Protein AF-A0A9W5VWG9-F1 (afdb_monomer_lite)

Secondary structure (DSSP, 8-state):
-HHHHHHHHHHHTT-SS---SHHHHHHHHHHHGGG----HHHHHHHIIIIIS----HHHHHHHHHHHHHHHHTS-HHHHHHTT-GGGG-TTSS-HHHHHHHHHHHHHHHHHHHHHTT----SHHHHHTS--

Radius of gyration: 23.75 Å; chains: 1; bounding box: 55×61×40 Å

Foldseek 3Di:
DVQLVVVVVVVVVVNPDGDNDPVSVVVVVVVCLVVDACDPVLVVVCCCQPVPPPDDPVVVVVSLVVSLVVLVPDDPSVCVRSVNPCVNPCPPVPVVVVVVVVPVVVVVVVVVVVVVPPPPPDPVVVVVVPD

Sequence (131 aa):
MYVAQSAISAQLLGVVDPPLTVAQLYAMLASYGPELEFSAATADVIDLLIDNPPLDPPMRWGYDMLKVDAISLLPGSARTLLGLEDANEPSRVSLQDYLWRRPVARVATTALRWTVGQTKLSAEVEAAAEN

InterPro domains:
  IPR018713 ER-bound oxygenase mpaB/mpaB'/Rubber oxygenase, catalytic domain [PF09995] (2-100)

Structure (mmCIF, N/CA/C/O backbone):
data_AF-A0A9W5VWG9-F1
#
_entry.id   AF-A0A9W5VWG9-F1
#
loop_
_atom_site.group_PDB
_atom_site.id
_atom_site.type_symbol
_atom_site.label_atom_id
_atom_site.label_alt_id
_atom_site.label_comp_id
_atom_site.label_asym_id
_atom_site.label_entity_id
_atom_site.label_seq_id
_atom_site.pdbx_PDB_ins_code
_atom_site.Cartn_x
_atom_site.Cartn_y
_atom_site.Cartn_z
_atom_site.occupancy
_atom_site.B_iso_or_equiv
_atom_site.auth_seq_id
_atom_site.auth_comp_id
_atom_site.auth_asym_id
_atom_site.auth_atom_id
_atom_site.pdbx_PDB_model_num
ATOM 1 N N . MET A 1 1 ? -5.924 5.343 18.264 1.00 77.06 1 MET A N 1
ATOM 2 C CA . MET A 1 1 ? -6.194 6.737 17.851 1.00 77.06 1 MET A CA 1
ATOM 3 C C . MET A 1 1 ? -6.210 6.895 16.335 1.00 77.06 1 MET A C 1
ATOM 5 O O . MET A 1 1 ? -7.254 7.271 15.835 1.00 77.06 1 MET A O 1
ATOM 9 N N . TYR A 1 2 ? -5.150 6.546 15.591 1.00 94.12 2 TYR A N 1
ATOM 10 C CA . TYR A 1 2 ? -5.105 6.781 14.132 1.00 94.12 2 TYR A CA 1
ATOM 11 C C . TYR A 1 2 ? -6.275 6.170 13.327 1.00 94.12 2 TYR A C 1
ATOM 13 O O . TYR A 1 2 ? -6.934 6.893 12.595 1.00 94.12 2 TYR A O 1
ATOM 21 N N . VAL A 1 3 ? -6.594 4.879 13.512 1.00 95.75 3 VAL A N 1
ATOM 22 C CA . VAL A 1 3 ? -7.689 4.210 12.766 1.00 95.75 3 VAL A CA 1
ATOM 23 C C . VAL A 1 3 ? -9.059 4.845 13.043 1.00 95.75 3 VAL A C 1
ATOM 25 O O . VAL A 1 3 ? -9.828 5.115 12.128 1.00 95.75 3 VAL A O 1
ATOM 28 N N . ALA A 1 4 ? -9.341 5.169 14.306 1.00 94.88 4 ALA A N 1
ATOM 29 C CA . ALA A 1 4 ? -10.563 5.881 14.672 1.00 94.88 4 ALA A CA 1
ATOM 30 C C . ALA A 1 4 ? -10.632 7.290 14.051 1.00 94.88 4 ALA A C 1
ATOM 32 O O . ALA A 1 4 ? -11.713 7.765 13.726 1.00 94.88 4 ALA A O 1
ATOM 33 N N . GLN A 1 5 ? -9.491 7.958 13.857 1.00 96.06 5 GLN A N 1
ATOM 34 C CA . GLN A 1 5 ? -9.443 9.255 13.183 1.00 96.06 5 GLN A CA 1
ATOM 35 C C . GLN A 1 5 ? -9.667 9.117 11.671 1.00 96.06 5 GLN A C 1
ATOM 37 O O . GLN A 1 5 ? -10.413 9.907 11.098 1.00 96.06 5 GLN A O 1
ATOM 42 N N . SER A 1 6 ? -9.078 8.109 11.019 1.00 96.31 6 SER A N 1
ATOM 43 C CA . SER A 1 6 ? -9.299 7.871 9.585 1.00 96.31 6 SER A CA 1
ATOM 44 C C . SER A 1 6 ? -10.739 7.453 9.274 1.00 96.31 6 SER A C 1
ATOM 46 O O . SER A 1 6 ? -11.231 7.724 8.179 1.00 96.31 6 SER A O 1
ATOM 48 N N . ALA A 1 7 ? -11.440 6.855 10.243 1.00 95.88 7 ALA A N 1
ATOM 49 C CA . ALA A 1 7 ? -12.859 6.531 10.130 1.00 95.88 7 ALA A CA 1
ATOM 50 C C . ALA A 1 7 ? -13.736 7.766 9.859 1.00 95.88 7 ALA A C 1
ATOM 52 O O . ALA A 1 7 ? -14.740 7.643 9.166 1.00 95.88 7 ALA A O 1
ATOM 53 N N . ILE A 1 8 ? -13.339 8.960 10.318 1.00 96.06 8 ILE A N 1
ATOM 54 C CA . ILE A 1 8 ? -14.062 10.210 10.031 1.00 96.06 8 ILE A CA 1
ATOM 55 C C . ILE A 1 8 ? -14.076 10.473 8.520 1.00 96.06 8 ILE A C 1
ATOM 57 O O . ILE A 1 8 ? -15.136 10.686 7.936 1.00 96.06 8 ILE A O 1
ATOM 61 N N . SER A 1 9 ? -12.913 10.394 7.869 1.00 96.75 9 SER A N 1
ATOM 62 C CA . SER A 1 9 ? -12.811 10.551 6.414 1.00 96.75 9 SER A CA 1
ATOM 63 C C . SER A 1 9 ? -13.607 9.477 5.673 1.00 96.75 9 SER A C 1
ATOM 65 O O . SER A 1 9 ? -14.271 9.782 4.687 1.00 96.75 9 SER A O 1
ATOM 67 N N . ALA A 1 10 ? -13.589 8.233 6.160 1.00 95.56 10 ALA A N 1
ATOM 68 C CA . ALA A 1 10 ? -14.356 7.141 5.565 1.00 95.56 10 ALA A CA 1
ATOM 69 C C . ALA A 1 10 ? -15.875 7.394 5.630 1.00 95.56 10 ALA A C 1
ATOM 71 O O . ALA A 1 10 ? -16.561 7.224 4.624 1.00 95.56 10 ALA A O 1
ATOM 72 N N . GLN A 1 11 ? -16.399 7.867 6.767 1.00 96.88 11 GLN A N 1
ATOM 73 C CA . GLN A 1 11 ? -17.822 8.214 6.908 1.00 96.88 11 GLN A CA 1
ATOM 74 C C . GLN A 1 11 ? -18.225 9.350 5.966 1.00 96.88 11 GLN A C 1
ATOM 76 O O . GLN A 1 11 ? -19.282 9.286 5.344 1.00 96.88 11 GLN A O 1
ATOM 81 N N . LEU A 1 12 ? -17.368 10.365 5.808 1.00 97.31 12 LEU A N 1
ATOM 82 C CA . LEU A 1 12 ? -17.609 11.464 4.866 1.00 97.31 12 LEU A CA 1
ATOM 83 C C . LEU A 1 12 ? -17.648 10.994 3.404 1.00 97.31 12 LEU A C 1
ATOM 85 O O . LEU A 1 12 ? -18.361 11.584 2.597 1.00 97.31 12 LEU A O 1
ATOM 89 N N . LEU A 1 13 ? -16.927 9.921 3.071 1.00 97.25 13 LEU A N 1
ATOM 90 C CA . LEU A 1 13 ? -16.986 9.256 1.764 1.00 97.25 13 LEU A CA 1
ATO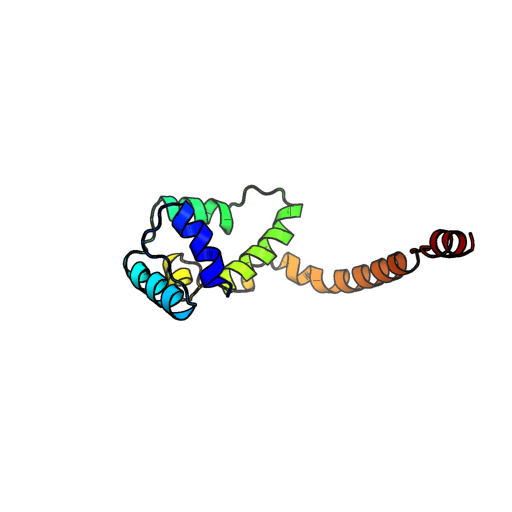M 91 C C 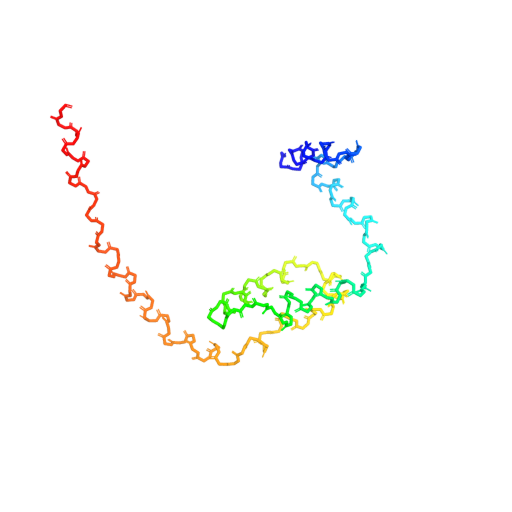. LEU A 1 13 ? -18.184 8.296 1.622 1.00 97.25 13 LEU A C 1
ATOM 93 O O . LEU A 1 13 ? -18.333 7.662 0.580 1.00 97.25 13 LEU A O 1
ATOM 97 N N . GLY A 1 14 ? -19.043 8.190 2.641 1.00 97.00 14 GLY A N 1
ATOM 98 C CA . GLY A 1 14 ? -20.249 7.360 2.627 1.00 97.00 14 GLY A CA 1
ATOM 99 C C . GLY A 1 14 ? -20.060 5.932 3.148 1.00 97.00 14 GLY A C 1
ATOM 100 O O . GLY A 1 14 ? -20.964 5.112 2.994 1.00 97.00 14 GLY A O 1
ATOM 101 N N . VAL A 1 15 ? -18.920 5.607 3.770 1.00 96.38 15 VAL A N 1
ATOM 102 C CA . VAL A 1 15 ? -18.723 4.295 4.409 1.00 96.38 15 VAL A CA 1
ATOM 103 C C . VAL A 1 15 ? -19.602 4.201 5.658 1.00 96.38 15 VAL A C 1
ATOM 105 O O . VAL A 1 15 ? -19.469 5.008 6.577 1.00 96.38 15 VAL A O 1
ATOM 108 N N . VAL A 1 16 ? -20.488 3.201 5.694 1.00 95.00 16 VAL A N 1
ATOM 109 C CA . VAL A 1 16 ? -21.513 3.048 6.743 1.00 95.00 16 VAL A CA 1
ATOM 110 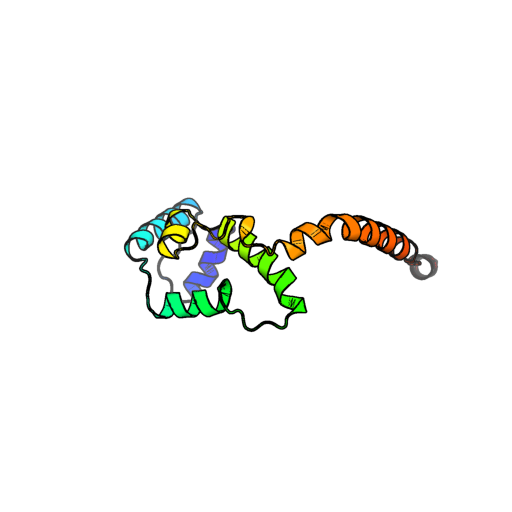C C . VAL A 1 16 ? -20.922 2.610 8.086 1.00 95.00 16 VAL A C 1
ATOM 112 O O . VAL A 1 16 ? -21.276 3.179 9.114 1.00 95.00 16 VAL A O 1
ATOM 115 N N . ASP A 1 17 ? -20.019 1.626 8.087 1.00 94.88 17 ASP A N 1
ATOM 116 C CA . ASP A 1 17 ? -19.425 1.065 9.310 1.00 94.88 17 ASP A CA 1
ATOM 117 C C . ASP A 1 17 ? -17.899 0.904 9.165 1.00 94.88 17 ASP A C 1
ATOM 119 O O . ASP A 1 17 ? -17.399 -0.194 8.903 1.00 94.88 17 ASP A O 1
ATOM 123 N N . PRO A 1 18 ? -17.127 2.006 9.225 1.00 96.19 18 PRO A N 1
ATOM 124 C CA . PRO A 1 18 ? -15.677 1.930 9.115 1.00 96.19 18 PRO A CA 1
ATOM 125 C C . PRO A 1 18 ? -15.033 1.389 10.401 1.00 96.19 18 PRO A C 1
ATOM 127 O O . PRO A 1 18 ? -15.487 1.693 11.507 1.00 96.19 18 PRO A O 1
ATOM 130 N N . PRO A 1 19 ? -13.909 0.658 10.292 1.00 96.94 19 PRO A N 1
ATOM 131 C CA . PRO A 1 19 ? -13.215 0.115 11.452 1.00 96.94 19 PRO A CA 1
ATOM 132 C C . PRO A 1 19 ? -12.692 1.240 12.351 1.00 96.94 19 PRO A C 1
ATOM 134 O O . PRO A 1 19 ? -12.120 2.221 11.877 1.00 96.94 19 PRO A O 1
ATOM 137 N N . LEU A 1 20 ? -12.827 1.073 13.668 1.00 96.62 20 LEU A N 1
ATOM 138 C CA . LEU A 1 20 ? -12.363 2.044 14.670 1.00 96.62 20 LEU A CA 1
ATOM 139 C C . LEU A 1 20 ? -11.063 1.604 15.354 1.00 96.62 20 LEU A C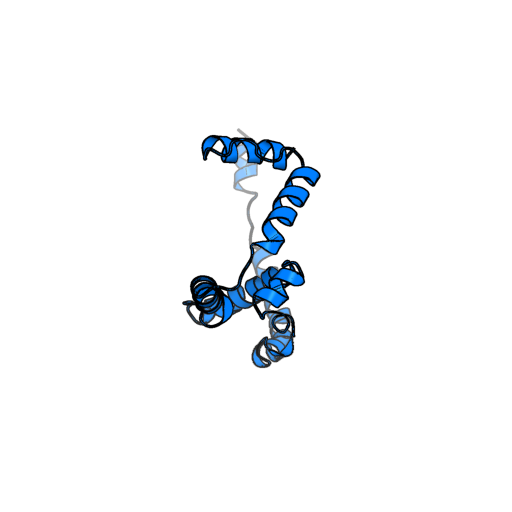 1
ATOM 141 O O . LEU A 1 20 ? -10.377 2.396 16.007 1.00 96.62 20 LEU A O 1
ATOM 145 N N . THR A 1 21 ? -10.697 0.334 15.192 1.00 97.00 21 THR A N 1
ATOM 146 C CA . THR A 1 21 ? -9.506 -0.269 15.793 1.00 97.00 21 THR A CA 1
ATOM 147 C C . THR A 1 21 ? -8.639 -0.949 14.743 1.00 97.00 21 THR A C 1
ATOM 149 O O . THR A 1 21 ? -9.116 -1.386 13.699 1.00 97.00 21 THR A O 1
ATOM 152 N N . VAL A 1 22 ? -7.348 -1.085 15.047 1.00 96.75 22 VAL A N 1
ATOM 153 C CA . VAL A 1 22 ? -6.393 -1.796 14.183 1.00 96.75 22 VAL A CA 1
ATOM 154 C C . VAL A 1 22 ? -6.826 -3.250 13.960 1.00 96.75 22 VAL A C 1
ATOM 156 O O . VAL A 1 22 ? -6.737 -3.748 12.845 1.00 96.75 22 VAL A O 1
ATOM 159 N N . ALA A 1 23 ? -7.355 -3.912 14.993 1.00 96.94 23 ALA A N 1
ATOM 160 C CA . ALA A 1 23 ? -7.852 -5.281 14.884 1.00 96.94 23 ALA A CA 1
ATOM 161 C C . ALA A 1 23 ? -9.048 -5.393 13.921 1.00 96.94 23 ALA A C 1
ATOM 163 O O . ALA A 1 23 ? -9.054 -6.267 13.059 1.00 96.94 23 ALA A O 1
ATOM 164 N N . GLN A 1 24 ? -10.024 -4.483 14.022 1.00 96.50 24 GLN A N 1
ATOM 165 C CA . GLN A 1 24 ? -11.160 -4.431 13.092 1.00 96.50 24 GLN A CA 1
ATOM 166 C C . GLN A 1 24 ? -10.708 -4.138 11.659 1.00 96.50 24 GLN A C 1
ATOM 168 O O . GLN A 1 24 ? -11.201 -4.769 10.730 1.00 96.50 24 GLN A O 1
ATOM 173 N N . LEU A 1 25 ? -9.748 -3.224 11.479 1.00 95.81 25 LEU A N 1
ATOM 174 C CA . LEU A 1 25 ? -9.193 -2.908 10.164 1.00 95.81 25 LEU A CA 1
ATOM 175 C C . LEU A 1 25 ? -8.549 -4.140 9.523 1.00 95.81 25 LEU A C 1
ATOM 177 O O . LEU A 1 25 ? -8.862 -4.460 8.382 1.00 95.81 25 LEU A O 1
ATOM 181 N N . TYR A 1 26 ? -7.695 -4.860 10.252 1.00 94.56 26 TYR A N 1
ATOM 182 C CA . TYR A 1 26 ? -7.076 -6.075 9.720 1.00 94.56 26 TYR A CA 1
ATOM 183 C C . TYR A 1 26 ? -8.094 -7.181 9.435 1.00 94.56 26 TYR A C 1
ATOM 185 O O . TYR A 1 26 ? -7.965 -7.859 8.421 1.00 94.56 26 TYR A O 1
ATOM 193 N N . ALA A 1 27 ? -9.116 -7.344 10.280 1.00 95.50 27 ALA A N 1
ATOM 194 C CA . ALA A 1 27 ? -10.187 -8.307 10.033 1.00 95.50 27 ALA A CA 1
ATOM 195 C C . ALA A 1 27 ? -10.965 -7.979 8.746 1.00 95.50 27 ALA A C 1
ATOM 197 O O . ALA A 1 27 ? -11.212 -8.868 7.936 1.00 95.50 27 ALA A O 1
ATOM 198 N N . MET A 1 28 ? -11.285 -6.700 8.531 1.00 95.06 28 MET A N 1
ATOM 199 C CA . MET A 1 28 ? -11.958 -6.229 7.320 1.00 95.06 28 MET A CA 1
ATOM 200 C C . MET A 1 28 ? -11.070 -6.359 6.073 1.00 95.06 28 MET A C 1
ATOM 202 O O . MET A 1 28 ? -11.535 -6.788 5.027 1.00 95.06 28 MET A O 1
ATOM 206 N N . LEU A 1 29 ? -9.775 -6.043 6.159 1.00 92.50 29 LEU A N 1
ATOM 207 C CA . LEU A 1 29 ? -8.852 -6.255 5.036 1.00 92.50 29 LEU A CA 1
ATOM 208 C C . LEU A 1 29 ? -8.723 -7.743 4.684 1.00 92.50 29 LEU A C 1
ATOM 210 O O . LEU A 1 29 ? -8.703 -8.099 3.508 1.00 92.50 29 LEU A O 1
ATOM 214 N N . ALA A 1 30 ? -8.678 -8.618 5.691 1.00 92.12 30 ALA A N 1
ATOM 215 C CA . ALA A 1 30 ? -8.610 -10.059 5.482 1.00 92.12 30 ALA A CA 1
ATOM 216 C C . ALA A 1 30 ? -9.871 -10.618 4.803 1.00 92.12 30 ALA A C 1
ATOM 218 O O . ALA A 1 30 ? -9.748 -11.550 4.009 1.00 92.12 30 ALA A O 1
ATOM 219 N N . SER A 1 31 ? -11.058 -10.048 5.056 1.00 94.25 31 SER A N 1
ATOM 220 C CA . SER A 1 31 ? -12.291 -10.503 4.398 1.00 94.25 31 SER A CA 1
ATOM 221 C C . SER A 1 31 ? -12.322 -10.214 2.898 1.00 94.25 31 SER A C 1
ATOM 223 O O . SER A 1 31 ? -12.964 -10.965 2.176 1.00 94.25 31 SER A O 1
ATOM 225 N N . TYR A 1 32 ? -11.605 -9.189 2.422 1.00 91.62 32 TYR A N 1
ATOM 226 C CA . TYR A 1 32 ? -11.469 -8.906 0.986 1.00 91.62 32 TYR A CA 1
ATOM 227 C C . TYR A 1 32 ? -10.417 -9.775 0.288 1.00 91.62 32 TYR A C 1
ATOM 229 O O . TYR A 1 32 ? -10.409 -9.857 -0.935 1.00 91.62 32 TYR A O 1
ATOM 237 N N . GLY A 1 33 ? -9.528 -10.438 1.036 1.00 88.00 33 GLY A N 1
ATOM 238 C CA . GLY A 1 33 ? -8.441 -11.246 0.472 1.00 88.00 33 GLY A CA 1
ATOM 239 C C . GLY A 1 33 ? -8.881 -12.245 -0.614 1.00 88.00 33 GLY A C 1
ATOM 240 O O . GLY A 1 33 ? -8.242 -12.275 -1.662 1.00 88.00 33 GLY A O 1
ATOM 241 N N . PRO A 1 34 ? -9.962 -13.027 -0.417 1.00 90.94 34 PRO A N 1
ATOM 242 C CA . PRO A 1 34 ? -10.466 -13.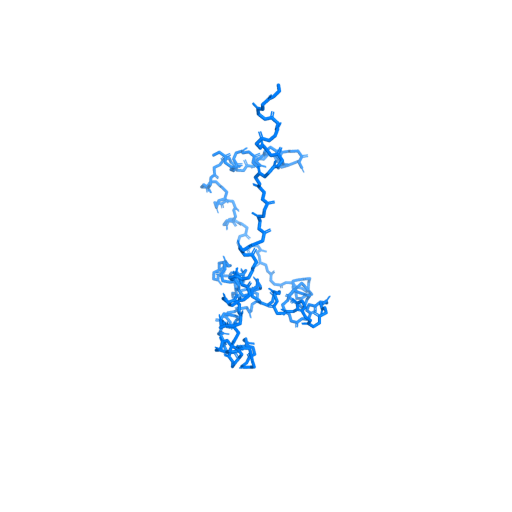969 -1.421 1.00 90.94 34 PRO A CA 1
ATOM 243 C C . PRO A 1 34 ? -11.037 -13.327 -2.693 1.00 90.94 34 PRO A C 1
ATOM 245 O O . PRO A 1 34 ? -11.172 -14.019 -3.696 1.00 90.94 34 PRO A O 1
ATOM 248 N N . GLU A 1 35 ? -11.399 -12.043 -2.653 1.00 92.44 35 GLU A N 1
ATOM 249 C CA . GLU A 1 35 ? -11.922 -11.298 -3.807 1.00 92.44 35 GLU A CA 1
ATOM 250 C C . GLU A 1 35 ? -10.802 -10.661 -4.643 1.00 92.44 35 GLU A C 1
ATOM 252 O O . GLU A 1 35 ? -11.053 -10.160 -5.737 1.00 92.44 35 GLU A O 1
ATOM 257 N N . LEU A 1 36 ? -9.560 -10.659 -4.141 1.00 92.81 36 LEU A N 1
ATOM 258 C CA . LEU A 1 36 ? -8.420 -10.124 -4.874 1.00 92.81 36 LEU A CA 1
ATOM 259 C C . LEU A 1 36 ? -8.045 -11.060 -6.020 1.00 92.81 36 LEU A C 1
ATOM 261 O O . LEU A 1 36 ? -7.637 -12.202 -5.810 1.00 92.81 36 LEU A O 1
ATOM 265 N N . GLU A 1 37 ? -8.100 -10.525 -7.231 1.00 93.88 37 GLU A N 1
ATOM 266 C CA . GLU A 1 37 ? -7.694 -11.219 -8.443 1.00 93.88 37 GLU A CA 1
ATOM 267 C C . GLU A 1 37 ? -6.741 -10.370 -9.281 1.00 93.88 37 GLU A C 1
ATOM 269 O O . GLU A 1 37 ? -6.728 -9.136 -9.229 1.00 93.88 37 GLU A O 1
ATOM 274 N N . PHE A 1 38 ? -5.919 -11.054 -10.072 1.00 95.62 38 PHE A N 1
ATOM 275 C CA . PHE A 1 38 ? -5.098 -10.398 -11.072 1.00 95.62 38 PHE A CA 1
ATOM 276 C C . PHE A 1 38 ? -5.944 -10.122 -12.317 1.00 95.62 38 PHE A C 1
ATOM 278 O O . PHE A 1 38 ? -6.392 -11.050 -12.989 1.00 95.62 38 PHE A O 1
ATOM 285 N N . SER A 1 39 ? -6.151 -8.845 -12.630 1.00 95.19 39 SER A N 1
ATOM 286 C CA . SER A 1 39 ? -6.962 -8.402 -13.766 1.00 95.19 39 SER A CA 1
ATOM 287 C C . SER A 1 39 ? -6.106 -7.780 -14.873 1.00 95.19 39 SER A C 1
ATOM 289 O O . SER A 1 39 ? -4.933 -7.466 -14.669 1.00 95.19 39 SER A O 1
ATOM 291 N N . ALA A 1 40 ? -6.707 -7.524 -16.039 1.00 96.50 40 ALA A N 1
ATOM 292 C CA . ALA A 1 40 ? -6.048 -6.760 -17.101 1.00 96.50 40 ALA A CA 1
ATOM 293 C C . ALA A 1 40 ? -5.632 -5.353 -16.625 1.00 96.50 40 ALA A C 1
ATOM 295 O O . ALA A 1 40 ? -4.512 -4.927 -16.876 1.00 96.50 40 ALA A O 1
ATOM 296 N N . ALA A 1 41 ? -6.483 -4.680 -15.842 1.00 95.69 41 ALA A N 1
ATOM 297 C CA . ALA A 1 41 ? -6.147 -3.383 -15.255 1.00 95.69 41 ALA A CA 1
ATOM 298 C C . ALA A 1 41 ? -4.978 -3.482 -14.258 1.00 95.69 41 ALA A C 1
ATOM 300 O O . ALA A 1 41 ? -4.173 -2.562 -14.146 1.00 95.69 41 ALA A O 1
ATOM 301 N N . THR A 1 42 ? -4.854 -4.606 -13.547 1.00 95.44 42 THR A N 1
ATOM 302 C CA . THR A 1 42 ? -3.707 -4.870 -12.667 1.00 95.44 42 THR A CA 1
ATOM 303 C C . THR A 1 42 ? -2.414 -4.977 -13.474 1.00 95.44 42 THR A C 1
ATOM 305 O O . THR A 1 42 ? -1.403 -4.413 -13.062 1.00 95.44 42 THR A O 1
ATOM 308 N N . ALA A 1 43 ? -2.449 -5.648 -14.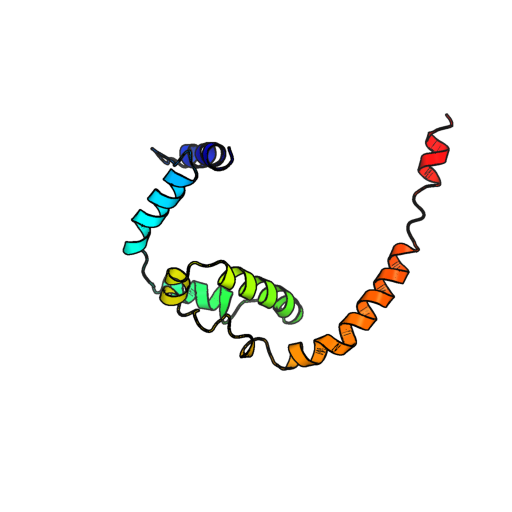630 1.00 95.69 43 ALA A N 1
ATOM 309 C CA . ALA A 1 43 ? -1.295 -5.759 -15.521 1.00 95.69 43 ALA A CA 1
ATOM 310 C C . ALA A 1 43 ? -0.819 -4.386 -16.016 1.00 95.69 43 ALA A C 1
ATOM 312 O O . ALA A 1 43 ? 0.373 -4.104 -15.943 1.00 95.69 43 ALA A O 1
ATOM 313 N N . ASP A 1 44 ? -1.743 -3.510 -16.421 1.00 96.19 44 ASP A N 1
ATOM 314 C CA . ASP A 1 44 ? -1.413 -2.148 -16.865 1.00 96.19 44 ASP A CA 1
ATOM 315 C C . ASP A 1 44 ? -0.738 -1.329 -15.751 1.00 96.19 44 ASP A C 1
ATOM 317 O O . ASP A 1 44 ? 0.196 -0.565 -15.992 1.00 96.19 44 ASP A O 1
ATOM 321 N N . VAL A 1 45 ? -1.185 -1.501 -14.503 1.00 95.50 45 VAL A N 1
ATOM 322 C CA . VAL A 1 45 ? -0.577 -0.838 -13.340 1.00 95.50 45 VAL A CA 1
ATOM 323 C C . VAL A 1 45 ? 0.815 -1.398 -13.041 1.00 95.50 45 VAL A C 1
ATOM 325 O O . VAL A 1 45 ? 1.709 -0.625 -12.695 1.00 95.50 45 VAL A O 1
ATOM 328 N N . ILE A 1 46 ? 1.022 -2.712 -13.174 1.00 95.06 46 ILE A N 1
ATOM 329 C CA . ILE A 1 46 ? 2.358 -3.308 -13.034 1.00 95.06 46 ILE A CA 1
ATOM 330 C C . ILE A 1 46 ? 3.288 -2.786 -14.125 1.00 95.06 46 ILE A C 1
ATOM 332 O O . ILE A 1 46 ? 4.393 -2.360 -13.799 1.00 95.06 46 ILE A O 1
ATOM 336 N N . ASP A 1 47 ? 2.844 -2.735 -15.378 1.00 93.25 47 ASP A N 1
ATOM 337 C CA . ASP A 1 47 ? 3.649 -2.179 -16.464 1.00 93.25 47 ASP A CA 1
ATOM 338 C C . ASP A 1 47 ? 4.043 -0.726 -16.160 1.00 93.25 47 ASP A C 1
ATOM 340 O O . ASP A 1 47 ? 5.219 -0.371 -16.190 1.00 93.25 47 ASP A O 1
ATOM 344 N N . LEU A 1 48 ? 3.084 0.096 -15.731 1.00 93.62 48 LEU A N 1
ATOM 345 C CA . LEU A 1 48 ? 3.317 1.505 -15.424 1.00 93.62 48 LEU A CA 1
ATOM 346 C C . LEU A 1 48 ? 4.234 1.737 -14.213 1.00 93.62 48 LEU A C 1
ATOM 348 O O . LEU A 1 48 ? 5.001 2.697 -14.203 1.00 93.62 48 LEU A O 1
ATOM 352 N N . LEU A 1 49 ? 4.111 0.943 -13.150 1.00 93.25 49 LEU A N 1
ATOM 353 C CA . LEU A 1 49 ? 4.829 1.194 -11.894 1.00 93.25 49 LEU A CA 1
ATOM 354 C C . LEU A 1 49 ? 6.116 0.378 -11.775 1.00 93.25 49 LEU A C 1
ATOM 356 O O . LEU A 1 49 ? 7.049 0.778 -11.082 1.00 93.25 49 LEU A O 1
ATOM 360 N N . ILE A 1 50 ? 6.184 -0.786 -12.406 1.00 91.25 50 ILE A N 1
ATOM 361 C CA . ILE A 1 50 ? 7.250 -1.756 -12.169 1.00 91.25 50 ILE A CA 1
ATOM 362 C C . ILE A 1 50 ? 8.143 -1.890 -13.395 1.00 91.25 50 ILE A C 1
ATOM 364 O O . ILE A 1 50 ? 9.353 -1.657 -13.268 1.00 91.25 50 ILE A O 1
ATOM 368 N N . ASP A 1 51 ? 7.560 -2.219 -14.547 1.00 90.19 51 ASP A N 1
ATOM 369 C CA . ASP A 1 51 ? 8.317 -2.645 -15.730 1.00 90.19 51 ASP A CA 1
ATOM 370 C C . ASP A 1 51 ? 8.766 -1.464 -16.600 1.00 90.19 51 ASP A C 1
ATOM 372 O O . ASP A 1 51 ? 9.945 -1.350 -16.945 1.00 90.19 51 ASP A O 1
ATOM 376 N N . ASN A 1 52 ? 7.849 -0.547 -16.905 1.00 87.88 52 ASN A N 1
ATOM 377 C CA . ASN A 1 52 ? 8.036 0.584 -17.810 1.00 87.88 52 ASN A CA 1
ATOM 378 C C . ASN A 1 52 ? 7.566 1.919 -17.192 1.00 87.88 52 ASN A C 1
ATOM 380 O O . ASN A 1 52 ? 6.723 2.613 -17.769 1.00 87.88 52 ASN A O 1
ATOM 384 N N . PRO A 1 53 ? 8.143 2.353 -16.051 1.00 88.88 53 PRO A N 1
ATOM 385 C CA . PRO A 1 53 ? 7.790 3.637 -15.465 1.00 88.88 53 PRO A CA 1
ATOM 386 C C . PRO A 1 53 ? 8.162 4.801 -16.400 1.00 88.88 53 PRO A C 1
ATOM 388 O O . PRO A 1 53 ? 9.310 4.872 -16.862 1.00 88.88 53 PRO A O 1
ATOM 391 N N . PRO A 1 54 ? 7.237 5.749 -16.669 1.00 88.88 54 PRO A N 1
ATOM 392 C CA . PRO A 1 54 ? 7.442 6.865 -17.592 1.00 88.88 54 PRO A CA 1
ATOM 393 C C . PRO A 1 54 ? 8.284 7.968 -16.935 1.00 88.88 54 PRO A C 1
ATOM 395 O O . PRO A 1 54 ? 7.837 9.095 -16.733 1.00 88.88 54 PRO A O 1
ATOM 398 N N . LEU A 1 55 ? 9.513 7.617 -16.558 1.00 88.12 55 LEU A N 1
ATOM 399 C CA . LEU A 1 55 ? 10.460 8.474 -15.858 1.00 88.12 55 LEU A CA 1
ATOM 400 C C . LEU A 1 55 ? 11.711 8.711 -16.700 1.00 88.12 55 LEU A C 1
ATOM 402 O O . LEU A 1 55 ? 12.251 7.788 -17.331 1.00 88.12 55 LEU A O 1
ATOM 406 N N . ASP A 1 56 ? 12.217 9.941 -16.625 1.00 86.94 56 ASP A N 1
ATOM 407 C CA . ASP A 1 56 ? 13.499 10.310 -17.210 1.00 86.94 56 ASP A CA 1
ATOM 408 C C . ASP A 1 56 ? 14.641 9.504 -16.561 1.00 86.94 56 ASP A C 1
ATOM 410 O O . ASP A 1 56 ? 14.623 9.271 -15.346 1.00 86.94 56 ASP A O 1
ATOM 414 N N . PRO A 1 57 ? 15.680 9.108 -17.323 1.00 83.69 57 PRO A N 1
ATOM 415 C CA . PRO A 1 57 ? 16.763 8.252 -16.835 1.00 83.69 57 PRO A CA 1
ATOM 416 C C . PRO A 1 57 ? 17.389 8.624 -15.474 1.00 83.69 57 PRO A C 1
ATOM 418 O O . PRO A 1 57 ? 17.595 7.711 -14.676 1.00 83.69 57 PRO A O 1
ATOM 421 N N . PRO A 1 58 ? 17.670 9.901 -15.136 1.00 83.75 58 PRO A N 1
ATOM 422 C CA . PRO A 1 58 ? 18.241 10.234 -13.827 1.00 83.75 58 PRO A CA 1
ATOM 423 C C . PRO A 1 58 ? 17.274 10.019 -12.651 1.00 83.75 58 PRO A C 1
ATOM 425 O O . PRO A 1 58 ? 17.725 9.786 -11.532 1.00 83.75 58 PRO A O 1
ATOM 428 N N . MET A 1 59 ? 15.957 10.073 -12.876 1.00 85.94 59 MET A N 1
ATOM 429 C CA . MET A 1 59 ? 14.950 9.848 -11.830 1.00 85.94 59 MET A CA 1
ATOM 430 C C . MET A 1 59 ? 14.728 8.359 -11.551 1.00 85.94 59 MET A C 1
ATOM 432 O O . MET A 1 59 ? 14.342 7.996 -10.439 1.00 85.94 59 MET A O 1
ATOM 436 N N . ARG A 1 60 ? 15.018 7.497 -12.537 1.00 85.44 60 ARG A N 1
ATOM 437 C CA . ARG A 1 60 ? 14.830 6.043 -12.425 1.00 85.44 60 ARG A CA 1
ATOM 438 C C . ARG A 1 60 ? 15.585 5.452 -11.245 1.00 85.44 60 ARG A C 1
ATOM 440 O O . ARG A 1 60 ? 15.015 4.649 -10.525 1.00 85.44 60 ARG A O 1
ATOM 447 N N . TRP A 1 61 ? 16.800 5.930 -10.974 1.00 83.81 61 TRP A N 1
ATOM 448 C CA . TRP A 1 61 ? 17.602 5.410 -9.866 1.00 83.81 61 TRP A CA 1
ATOM 449 C C . TRP A 1 61 ? 16.923 5.592 -8.500 1.00 83.81 61 TRP A C 1
ATOM 451 O O . TRP A 1 61 ? 16.823 4.647 -7.721 1.00 83.81 61 TRP A O 1
ATOM 461 N N . GLY A 1 62 ? 16.406 6.793 -8.216 1.00 86.38 62 GLY A N 1
ATOM 462 C CA . GLY A 1 62 ? 15.688 7.045 -6.963 1.00 86.38 62 GLY A CA 1
ATOM 463 C C . GLY A 1 62 ? 14.378 6.260 -6.883 1.00 86.38 62 GLY A C 1
ATOM 464 O O . GLY A 1 62 ? 14.031 5.728 -5.830 1.00 86.38 62 GLY A O 1
ATOM 465 N N . TYR A 1 63 ? 13.678 6.146 -8.012 1.00 88.94 63 TYR A N 1
ATOM 466 C CA . TYR A 1 63 ? 12.437 5.388 -8.104 1.00 88.94 63 TYR A CA 1
ATOM 467 C C . TYR A 1 63 ? 12.643 3.885 -7.890 1.00 88.94 63 TYR A C 1
ATOM 469 O O . TYR A 1 63 ? 11.874 3.271 -7.159 1.00 88.94 63 TYR A O 1
ATOM 477 N N . ASP A 1 64 ? 13.699 3.297 -8.453 1.00 87.12 64 ASP A N 1
ATOM 478 C CA . ASP A 1 64 ? 13.994 1.871 -8.308 1.00 87.12 64 ASP A CA 1
ATOM 479 C C . ASP A 1 64 ? 14.281 1.495 -6.849 1.00 87.12 64 ASP A C 1
ATOM 481 O O . ASP A 1 64 ? 13.815 0.454 -6.385 1.00 87.12 64 ASP A O 1
ATOM 485 N N . MET A 1 65 ? 14.962 2.362 -6.088 1.00 86.38 65 MET A N 1
ATOM 486 C CA . MET A 1 65 ? 15.157 2.146 -4.647 1.00 86.38 65 MET A CA 1
ATOM 487 C C . MET A 1 65 ? 13.821 2.146 -3.889 1.00 86.38 65 MET A C 1
ATOM 489 O O . MET A 1 65 ? 13.572 1.251 -3.084 1.00 86.38 65 MET A O 1
ATOM 493 N N . LEU A 1 66 ? 12.940 3.107 -4.184 1.00 90.25 66 LEU A N 1
ATOM 494 C CA . LEU A 1 66 ? 11.609 3.180 -3.572 1.00 90.25 66 LEU A CA 1
ATOM 495 C C . LEU A 1 66 ? 10.732 1.985 -3.954 1.00 90.25 66 LEU A C 1
ATOM 497 O O . LEU A 1 66 ? 10.004 1.462 -3.114 1.00 90.25 66 LEU A O 1
ATOM 501 N N . LYS A 1 67 ? 10.810 1.547 -5.212 1.00 90.31 67 LYS A N 1
ATOM 502 C CA . LYS A 1 67 ? 10.057 0.412 -5.744 1.00 90.31 67 LYS A CA 1
ATOM 503 C C . LYS A 1 67 ? 10.407 -0.878 -5.006 1.00 90.31 67 LYS A C 1
ATOM 505 O O . LYS A 1 67 ? 9.501 -1.577 -4.565 1.00 90.31 67 LYS A O 1
ATOM 510 N N . VAL A 1 68 ? 11.696 -1.175 -4.831 1.00 89.44 68 VAL A N 1
ATOM 511 C CA . VAL A 1 68 ? 12.144 -2.376 -4.104 1.00 89.44 68 VAL A CA 1
ATOM 512 C C . VAL A 1 68 ? 11.630 -2.365 -2.662 1.00 89.44 68 VAL A C 1
ATOM 514 O O . VAL A 1 68 ? 11.033 -3.345 -2.212 1.00 89.44 68 VAL A O 1
ATOM 517 N N . ASP A 1 69 ? 11.778 -1.242 -1.960 1.00 89.25 69 ASP A N 1
ATOM 518 C CA . ASP A 1 69 ? 11.307 -1.122 -0.577 1.00 89.25 69 ASP A CA 1
ATOM 519 C C . ASP A 1 69 ? 9.776 -1.234 -0.479 1.00 89.25 69 ASP A C 1
ATOM 521 O O . ASP A 1 69 ? 9.256 -1.907 0.413 1.00 89.25 69 ASP A O 1
ATOM 525 N N . ALA A 1 70 ? 9.034 -0.649 -1.422 1.00 92.06 70 ALA A N 1
ATOM 526 C CA . ALA A 1 70 ? 7.580 -0.774 -1.476 1.00 92.06 70 ALA A CA 1
ATOM 527 C C . ALA A 1 70 ? 7.133 -2.231 -1.690 1.00 92.06 70 ALA A C 1
ATOM 529 O O . ALA A 1 70 ? 6.223 -2.696 -1.003 1.00 92.06 70 ALA A O 1
ATOM 530 N N . ILE A 1 71 ? 7.794 -2.972 -2.588 1.00 92.31 71 ILE A N 1
ATOM 531 C CA . ILE A 1 71 ? 7.501 -4.394 -2.839 1.00 92.31 71 ILE A CA 1
ATOM 532 C C . ILE A 1 71 ? 7.835 -5.250 -1.609 1.00 92.31 71 ILE A C 1
ATOM 534 O O . ILE A 1 71 ? 7.097 -6.181 -1.284 1.00 92.31 71 ILE A O 1
ATOM 538 N N . SER A 1 72 ? 8.915 -4.935 -0.892 1.00 89.69 72 SER A N 1
ATOM 539 C CA . SER A 1 72 ? 9.303 -5.600 0.361 1.00 89.69 72 SER A CA 1
ATOM 540 C C . SER A 1 72 ? 8.222 -5.495 1.450 1.00 89.69 72 SER A C 1
ATOM 542 O O . SER A 1 72 ? 7.967 -6.468 2.166 1.00 89.69 72 SER A O 1
ATOM 544 N N . LEU A 1 73 ? 7.526 -4.356 1.528 1.00 91.38 73 LEU A N 1
ATOM 545 C CA . LEU A 1 73 ? 6.436 -4.127 2.484 1.00 91.38 73 LEU A CA 1
ATOM 546 C C . LEU A 1 73 ? 5.145 -4.890 2.146 1.00 91.38 73 LEU A C 1
ATOM 548 O O . LEU A 1 73 ? 4.264 -5.002 3.003 1.00 91.38 73 LEU A O 1
ATOM 552 N N . LEU A 1 74 ? 5.012 -5.423 0.928 1.00 90.94 74 LEU A N 1
ATOM 553 C CA . LEU A 1 74 ? 3.816 -6.161 0.533 1.00 90.94 74 LEU A CA 1
ATOM 554 C C . LEU A 1 74 ? 3.714 -7.513 1.264 1.00 90.94 74 LEU A C 1
ATOM 556 O O . LEU A 1 74 ? 4.714 -8.242 1.386 1.00 90.94 74 LEU A O 1
ATOM 560 N N . PRO A 1 75 ? 2.492 -7.916 1.676 1.00 89.19 75 PRO A N 1
ATOM 561 C CA . PRO A 1 75 ? 2.227 -9.274 2.135 1.00 89.19 75 PRO A CA 1
ATOM 562 C C . PRO A 1 75 ? 2.673 -10.307 1.096 1.00 89.19 75 PRO A C 1
ATOM 564 O O . PRO A 1 75 ? 2.555 -10.075 -0.108 1.00 89.19 75 PRO A O 1
ATOM 567 N N . GLY A 1 76 ? 3.149 -11.469 1.552 1.00 90.38 76 GLY A N 1
ATOM 568 C CA . GLY A 1 76 ? 3.620 -12.530 0.654 1.00 90.38 76 GLY A CA 1
ATOM 569 C C . GLY A 1 76 ? 2.565 -12.948 -0.376 1.00 90.38 76 GLY A C 1
ATOM 570 O O . GLY A 1 76 ? 2.869 -13.004 -1.559 1.00 90.38 76 GLY A O 1
ATOM 571 N N . SER A 1 77 ? 1.307 -13.111 0.048 1.00 88.81 77 SER A N 1
ATOM 572 C CA . SER A 1 77 ? 0.191 -13.451 -0.848 1.00 88.81 77 SER A CA 1
ATOM 573 C C . SER A 1 77 ? -0.037 -12.419 -1.956 1.00 88.81 77 SER A C 1
ATOM 575 O O . SER A 1 77 ? -0.335 -12.793 -3.085 1.00 88.81 77 SER A O 1
ATOM 577 N N . ALA A 1 78 ? 0.138 -11.128 -1.655 1.00 90.88 78 ALA A N 1
ATOM 578 C CA . ALA A 1 78 ? 0.015 -10.062 -2.644 1.00 90.88 78 ALA A CA 1
ATOM 579 C C . ALA A 1 78 ? 1.174 -10.099 -3.649 1.00 90.88 78 ALA A C 1
ATOM 581 O O . ALA A 1 78 ? 0.950 -9.928 -4.841 1.00 90.88 78 ALA A O 1
ATOM 582 N N . ARG A 1 79 ? 2.404 -10.380 -3.196 1.00 92.56 79 ARG A N 1
ATOM 583 C CA . ARG A 1 79 ? 3.556 -10.550 -4.098 1.00 92.56 79 ARG A CA 1
ATOM 584 C C . ARG A 1 79 ? 3.367 -11.723 -5.051 1.00 92.56 79 ARG A C 1
ATOM 586 O O . ARG A 1 79 ? 3.634 -11.558 -6.235 1.00 92.56 79 ARG A O 1
ATOM 593 N N . THR A 1 80 ? 2.864 -12.854 -4.559 1.00 92.38 80 THR A N 1
ATOM 594 C CA . THR A 1 80 ? 2.535 -14.016 -5.396 1.00 92.38 80 THR A CA 1
ATOM 595 C C . THR A 1 80 ? 1.446 -13.677 -6.414 1.00 92.38 80 THR A C 1
ATOM 597 O O . THR A 1 80 ? 1.625 -13.939 -7.598 1.00 92.38 80 THR A O 1
ATOM 600 N N . LEU A 1 81 ? 0.349 -13.036 -5.984 1.00 92.81 81 LEU A N 1
ATOM 601 C CA . LEU A 1 81 ? -0.745 -12.626 -6.877 1.00 92.81 81 LEU A CA 1
ATOM 602 C C . LEU A 1 81 ? -0.257 -11.694 -7.991 1.00 92.81 81 LEU A C 1
ATOM 604 O O . LEU A 1 81 ? -0.701 -11.816 -9.127 1.00 92.81 81 LEU A O 1
ATOM 608 N N . LEU A 1 82 ? 0.658 -10.779 -7.668 1.00 93.50 82 LEU A N 1
ATOM 609 C CA . LEU A 1 82 ? 1.212 -9.804 -8.607 1.00 93.50 82 LEU A CA 1
ATOM 610 C C . LEU A 1 82 ? 2.405 -10.340 -9.423 1.00 93.50 82 LEU A C 1
ATOM 612 O O . LEU A 1 82 ? 2.909 -9.618 -10.276 1.00 93.50 82 LEU A O 1
ATOM 616 N N . GLY A 1 83 ? 2.892 -11.560 -9.169 1.00 91.81 83 GLY A N 1
ATOM 617 C CA . GLY A 1 83 ? 4.080 -12.108 -9.841 1.00 91.81 83 GLY A CA 1
ATOM 618 C C . GLY A 1 83 ? 5.399 -11.408 -9.474 1.00 91.81 83 GLY A C 1
ATOM 619 O O . GLY A 1 83 ? 6.347 -11.417 -10.255 1.00 91.81 83 GLY A O 1
ATOM 620 N N . LEU A 1 84 ? 5.474 -10.787 -8.292 1.00 90.38 84 LEU A N 1
ATOM 621 C CA . LEU A 1 84 ? 6.609 -9.972 -7.827 1.00 90.38 84 LEU A CA 1
ATOM 622 C C . LEU A 1 84 ? 7.514 -10.703 -6.823 1.00 90.38 84 LEU A C 1
ATOM 624 O O . LEU A 1 84 ? 8.252 -10.069 -6.067 1.00 90.38 84 LEU A O 1
ATOM 628 N N . GLU A 1 85 ? 7.452 -12.031 -6.774 1.00 81.38 85 GLU A N 1
ATOM 629 C CA . GLU A 1 85 ? 8.220 -12.838 -5.816 1.00 81.38 85 GLU A CA 1
ATOM 630 C C . GLU A 1 85 ? 9.734 -12.636 -5.989 1.00 81.38 85 GLU A C 1
ATOM 632 O O . GLU A 1 85 ? 10.446 -12.425 -5.003 1.00 81.38 85 GLU A O 1
ATOM 637 N N . ASP A 1 86 ? 10.184 -12.553 -7.243 1.00 69.81 86 ASP A N 1
ATOM 638 C CA . ASP A 1 86 ? 11.590 -12.364 -7.619 1.00 69.81 86 ASP A CA 1
ATOM 639 C C . ASP A 1 86 ? 12.034 -10.894 -7.597 1.00 69.81 86 ASP A C 1
ATOM 641 O O . ASP A 1 86 ? 13.217 -10.593 -7.735 1.00 69.81 86 ASP A O 1
ATOM 645 N N . ALA A 1 87 ? 11.119 -9.933 -7.431 1.00 63.22 87 ALA A N 1
ATOM 646 C CA . ALA A 1 87 ? 11.463 -8.508 -7.486 1.00 63.22 87 ALA A CA 1
ATOM 647 C C . ALA A 1 87 ? 12.306 -8.040 -6.281 1.00 63.22 87 ALA A C 1
ATOM 649 O O . ALA A 1 87 ? 12.923 -6.978 -6.329 1.00 63.22 87 ALA A O 1
ATOM 650 N N . ASN A 1 88 ? 12.371 -8.853 -5.222 1.00 56.12 88 ASN A N 1
ATOM 651 C CA . ASN A 1 88 ? 13.308 -8.677 -4.113 1.00 56.12 88 ASN A CA 1
ATOM 652 C C . ASN A 1 88 ? 14.658 -9.376 -4.345 1.00 56.12 88 ASN A C 1
ATOM 654 O O . ASN A 1 88 ? 15.518 -9.307 -3.464 1.00 56.12 88 ASN A O 1
ATOM 658 N N . GLU A 1 89 ? 14.881 -10.046 -5.483 1.00 51.72 89 GLU A N 1
ATOM 659 C CA . GLU A 1 89 ? 16.214 -10.532 -5.812 1.00 51.72 89 GLU A CA 1
ATOM 660 C C . GLU A 1 89 ? 17.124 -9.335 -6.133 1.00 51.72 89 GLU A C 1
ATOM 662 O O . GLU A 1 89 ? 16.920 -8.624 -7.123 1.00 51.72 89 GLU A O 1
ATOM 667 N N . PRO A 1 90 ? 18.198 -9.122 -5.353 1.00 49.97 90 PRO A N 1
ATOM 668 C CA . PRO A 1 90 ? 19.146 -8.036 -5.594 1.00 49.97 90 PRO A CA 1
ATOM 669 C C . PRO A 1 90 ? 19.900 -8.168 -6.931 1.00 49.97 90 PRO A C 1
ATOM 671 O O . PRO A 1 90 ? 20.684 -7.287 -7.270 1.00 49.97 90 PRO A O 1
ATOM 674 N N . SER A 1 91 ? 19.681 -9.250 -7.689 1.00 49.41 91 SER A N 1
ATOM 675 C CA . SER A 1 91 ? 20.281 -9.538 -8.995 1.00 49.41 91 SER A CA 1
ATOM 676 C C . SER A 1 91 ? 19.687 -8.715 -10.150 1.00 49.41 91 SER A C 1
ATOM 678 O O . SER A 1 91 ? 20.348 -8.582 -11.180 1.00 49.41 91 SER A O 1
ATOM 680 N N . ARG A 1 92 ? 18.480 -8.139 -9.992 1.00 49.69 92 ARG A N 1
ATOM 681 C CA . ARG A 1 92 ? 17.841 -7.260 -10.997 1.00 49.69 92 ARG A CA 1
ATOM 682 C C . ARG A 1 92 ? 18.109 -5.771 -10.794 1.00 49.69 92 ARG A C 1
ATOM 684 O O . ARG A 1 92 ? 17.904 -4.988 -11.719 1.00 49.69 92 ARG A O 1
ATOM 691 N N . VAL A 1 93 ? 18.622 -5.377 -9.627 1.00 53.34 93 VAL A N 1
ATOM 692 C CA . VAL A 1 93 ? 19.264 -4.067 -9.470 1.00 53.34 93 VAL A CA 1
ATOM 693 C C . VAL A 1 93 ? 20.511 -4.119 -10.339 1.00 53.34 93 VAL A C 1
ATOM 695 O O . VAL A 1 93 ? 21.394 -4.937 -10.080 1.00 53.34 93 VAL A O 1
ATOM 698 N N . SER A 1 94 ? 20.543 -3.322 -11.411 1.00 52.53 94 SER A N 1
ATOM 699 C CA . SER A 1 94 ? 21.586 -3.398 -12.433 1.00 52.53 94 SER A CA 1
ATOM 700 C C . SER A 1 94 ? 22.964 -3.551 -11.786 1.00 52.53 94 SER A C 1
ATOM 702 O O . SER A 1 94 ? 23.376 -2.734 -10.962 1.00 52.53 94 SER A O 1
ATOM 704 N N . LEU A 1 95 ? 23.696 -4.604 -12.155 1.00 50.88 95 LEU A N 1
ATOM 705 C CA . LEU A 1 95 ? 25.070 -4.856 -11.699 1.00 50.88 95 LEU A CA 1
ATOM 706 C C . LEU A 1 95 ? 25.983 -3.624 -11.887 1.00 50.88 95 LEU A C 1
ATOM 708 O O . LEU A 1 95 ? 26.976 -3.476 -11.169 1.00 50.88 95 LEU A O 1
ATOM 712 N N . GLN A 1 96 ? 25.619 -2.707 -12.794 1.00 53.38 96 GLN A N 1
ATOM 713 C CA . GLN A 1 96 ? 26.277 -1.412 -12.984 1.00 53.38 96 GLN A CA 1
ATOM 714 C C . GLN A 1 96 ? 26.196 -0.500 -11.738 1.00 53.38 96 GLN A C 1
ATOM 716 O O . GLN A 1 96 ? 27.168 0.186 -11.422 1.00 53.38 96 GLN A O 1
ATOM 721 N N . ASP A 1 97 ? 25.092 -0.543 -10.986 1.00 55.75 97 ASP A N 1
ATOM 722 C CA . ASP A 1 97 ? 24.856 0.280 -9.794 1.00 55.75 97 ASP A CA 1
ATOM 723 C C . ASP A 1 97 ? 25.574 -0.297 -8.572 1.00 55.75 97 ASP A C 1
ATOM 725 O O . ASP A 1 97 ? 26.093 0.447 -7.737 1.00 55.75 97 ASP A O 1
ATOM 729 N N . TYR A 1 98 ? 25.699 -1.627 -8.490 1.00 55.12 98 TYR A N 1
ATOM 730 C CA . TYR A 1 98 ? 26.488 -2.294 -7.450 1.00 55.12 98 TYR A CA 1
ATOM 731 C C . TYR A 1 98 ? 27.982 -1.942 -7.553 1.00 55.12 98 TYR A C 1
ATOM 733 O O . TYR A 1 98 ? 28.637 -1.687 -6.536 1.00 55.12 98 TYR A O 1
ATOM 741 N N . LEU A 1 99 ? 28.511 -1.850 -8.778 1.00 56.91 99 LEU A N 1
ATOM 742 C CA . LEU A 1 99 ? 29.904 -1.476 -9.043 1.00 56.91 99 LEU A CA 1
ATOM 743 C C . LEU A 1 99 ? 30.213 -0.007 -8.692 1.00 56.91 99 LEU A C 1
ATOM 745 O O . LEU A 1 99 ? 31.346 0.307 -8.319 1.00 56.91 99 LEU A O 1
ATOM 749 N N . TRP A 1 100 ? 29.216 0.882 -8.706 1.00 56.91 100 TRP A N 1
ATOM 750 C CA . TRP A 1 100 ? 29.397 2.311 -8.414 1.00 56.91 100 TRP A CA 1
ATOM 751 C C . TRP A 1 100 ? 29.329 2.671 -6.912 1.00 56.91 100 TRP A C 1
ATOM 753 O O . TRP A 1 100 ? 29.716 3.772 -6.510 1.00 56.91 100 TRP A O 1
ATOM 763 N N . ARG A 1 101 ? 28.930 1.740 -6.028 1.00 55.56 101 ARG A N 1
ATOM 764 C CA . ARG A 1 101 ? 28.776 2.011 -4.576 1.00 55.56 101 ARG A CA 1
ATOM 765 C C . ARG A 1 101 ? 30.092 2.244 -3.823 1.00 55.56 101 ARG A C 1
ATOM 767 O O . ARG A 1 101 ? 30.075 2.860 -2.759 1.00 55.56 101 ARG A O 1
ATOM 774 N N . ARG A 1 102 ? 31.244 1.802 -4.343 1.00 53.19 102 ARG A N 1
ATOM 775 C CA . ARG A 1 102 ? 32.543 1.969 -3.653 1.00 53.19 102 ARG A CA 1
ATOM 776 C C . ARG A 1 102 ? 33.218 3.342 -3.842 1.00 53.19 102 ARG A C 1
ATOM 778 O O . ARG A 1 102 ? 33.771 3.828 -2.855 1.00 53.19 102 ARG A O 1
ATOM 785 N N . PRO A 1 103 ? 33.177 4.014 -5.011 1.00 57.16 103 PRO A N 1
ATOM 786 C CA . PRO A 1 103 ? 33.722 5.372 -5.122 1.00 57.16 103 PRO A CA 1
ATOM 787 C C . PRO A 1 103 ? 32.785 6.481 -4.594 1.00 57.16 103 PRO A C 1
ATOM 789 O O . PRO A 1 103 ? 33.281 7.477 -4.068 1.00 57.16 103 PRO A O 1
ATOM 792 N N . VAL A 1 104 ? 31.455 6.323 -4.653 1.00 56.59 104 VAL A N 1
ATOM 793 C CA . VAL A 1 104 ? 30.494 7.407 -4.326 1.00 56.59 104 VAL A CA 1
ATOM 794 C C . VAL A 1 104 ? 30.426 7.751 -2.835 1.00 56.59 104 VAL A C 1
ATOM 796 O O . VAL A 1 104 ? 30.332 8.927 -2.478 1.00 56.59 104 VAL A O 1
ATOM 799 N N . ALA A 1 105 ? 30.564 6.766 -1.942 1.00 53.75 105 ALA A N 1
ATOM 800 C CA . ALA A 1 105 ? 30.512 7.005 -0.495 1.00 53.75 105 ALA A CA 1
ATOM 801 C C . ALA A 1 105 ? 31.634 7.942 0.011 1.00 53.75 105 ALA A C 1
ATOM 803 O O . ALA A 1 105 ? 31.452 8.674 0.989 1.00 53.75 105 ALA A O 1
ATOM 804 N N . ARG A 1 106 ? 32.787 7.966 -0.676 1.00 57.56 106 ARG A N 1
ATOM 805 C CA . ARG A 1 106 ? 33.923 8.848 -0.343 1.00 57.56 106 ARG A CA 1
ATOM 806 C C . ARG A 1 106 ? 33.725 10.286 -0.831 1.00 57.56 106 ARG A C 1
ATOM 808 O O . ARG A 1 106 ? 34.181 11.224 -0.179 1.00 57.56 106 ARG A O 1
ATOM 815 N N . VAL A 1 107 ? 33.017 10.475 -1.944 1.00 66.38 107 VAL A N 1
ATOM 816 C CA . VAL A 1 107 ? 32.711 11.812 -2.477 1.00 66.38 107 VAL A CA 1
ATOM 817 C C . VAL A 1 107 ? 31.617 12.488 -1.641 1.00 66.38 107 VAL A C 1
ATOM 819 O O . VAL A 1 107 ? 31.760 13.656 -1.279 1.00 66.38 107 VAL A O 1
ATOM 822 N N . ALA A 1 108 ? 30.588 11.741 -1.228 1.00 61.38 108 ALA A N 1
ATOM 823 C CA . ALA A 1 108 ? 29.476 12.269 -0.431 1.00 61.38 108 ALA A CA 1
ATOM 824 C C . ALA A 1 108 ? 29.909 12.813 0.948 1.00 61.38 108 ALA A C 1
ATOM 826 O O . ALA A 1 108 ? 29.486 13.894 1.355 1.00 61.38 108 ALA A O 1
ATOM 827 N N . THR A 1 109 ? 30.809 12.116 1.651 1.00 62.25 109 THR A N 1
ATOM 828 C CA . THR A 1 109 ? 31.329 12.575 2.956 1.00 62.25 109 THR A CA 1
ATOM 829 C C . THR A 1 109 ? 32.247 13.798 2.847 1.00 62.25 109 THR A C 1
ATOM 831 O O . THR A 1 109 ? 32.331 14.589 3.788 1.00 62.25 109 THR A O 1
ATOM 834 N N . THR A 1 110 ? 32.892 14.005 1.695 1.00 62.62 110 THR A N 1
ATOM 835 C CA . THR A 1 110 ? 33.747 15.180 1.451 1.00 62.62 110 THR A CA 1
ATOM 836 C C . THR A 1 110 ? 32.908 16.422 1.133 1.00 62.62 110 THR A C 1
ATOM 838 O O . THR A 1 110 ? 33.203 17.506 1.633 1.00 62.62 110 THR A O 1
ATOM 841 N N . ALA A 1 111 ? 31.811 16.257 0.387 1.00 68.62 111 ALA A N 1
ATOM 842 C CA . ALA A 1 111 ? 30.863 17.333 0.102 1.00 68.62 111 ALA A CA 1
ATOM 843 C C . ALA A 1 111 ? 30.110 17.795 1.365 1.00 68.62 111 ALA A C 1
ATOM 845 O O . ALA A 1 111 ? 30.017 18.996 1.616 1.00 68.62 111 ALA A O 1
ATOM 846 N N . LEU A 1 112 ? 29.668 16.856 2.214 1.00 65.38 112 LEU A N 1
ATOM 847 C CA . LEU A 1 112 ? 28.938 17.172 3.450 1.00 65.38 112 LEU A CA 1
ATOM 848 C C . LEU A 1 112 ? 29.792 17.965 4.461 1.00 65.38 112 LEU A C 1
ATOM 850 O O . LEU A 1 112 ? 29.289 18.842 5.164 1.00 65.38 112 LEU A O 1
ATOM 854 N N . ARG A 1 113 ? 31.108 17.705 4.503 1.00 66.88 113 ARG A N 1
ATOM 855 C CA . ARG A 1 113 ? 32.061 18.469 5.328 1.00 66.88 113 ARG A CA 1
ATOM 856 C C . ARG A 1 113 ? 32.166 19.932 4.886 1.00 66.88 113 ARG A C 1
ATOM 858 O O . ARG A 1 113 ? 32.397 20.797 5.724 1.00 66.88 113 ARG A O 1
ATOM 865 N N . TRP A 1 114 ? 32.001 20.210 3.595 1.00 66.56 114 TRP A N 1
ATOM 866 C CA . TRP A 1 114 ? 32.081 21.567 3.053 1.00 66.56 114 TRP A CA 1
ATOM 867 C C . TRP A 1 114 ? 30.790 22.359 3.307 1.00 66.56 114 TRP A C 1
ATOM 869 O O . TRP A 1 114 ? 30.842 23.557 3.576 1.00 66.56 114 TRP A O 1
ATOM 879 N N . THR A 1 115 ? 29.632 21.688 3.303 1.00 69.38 115 THR A N 1
ATOM 880 C CA . THR A 1 115 ? 28.325 22.340 3.488 1.00 69.38 115 THR A CA 1
ATOM 881 C C . THR A 1 115 ? 28.008 22.674 4.945 1.00 69.38 115 THR A C 1
ATOM 883 O O . THR A 1 115 ? 27.351 23.676 5.206 1.00 69.38 115 THR A O 1
ATOM 886 N N . VAL A 1 116 ? 28.526 21.904 5.907 1.00 64.88 116 VAL A N 1
ATOM 887 C CA . VAL A 1 116 ? 28.362 22.202 7.347 1.00 64.88 116 VAL A CA 1
ATOM 888 C C . VAL A 1 116 ? 29.238 23.385 7.805 1.00 64.88 116 VAL A C 1
ATOM 890 O O . VAL A 1 116 ? 28.997 23.962 8.859 1.00 64.88 116 VAL A O 1
ATOM 893 N N . GLY A 1 117 ? 30.214 23.820 6.999 1.00 59.94 117 GLY A N 1
ATOM 894 C CA . GLY A 1 117 ? 31.087 24.955 7.327 1.00 59.94 117 GLY A CA 1
ATOM 895 C C . GLY A 1 117 ? 30.530 26.350 7.006 1.00 59.94 117 GLY A C 1
ATOM 896 O O . GLY A 1 117 ? 31.215 27.330 7.286 1.00 59.94 117 GLY A O 1
ATOM 897 N N . GLN A 1 118 ? 29.341 26.470 6.396 1.00 60.19 118 GLN A N 1
ATOM 898 C CA . GLN A 1 118 ? 28.861 27.741 5.818 1.00 60.19 118 GLN A CA 1
ATOM 899 C C . GLN A 1 118 ? 27.596 28.329 6.463 1.00 60.19 118 GLN A C 1
ATOM 901 O O . GLN A 1 118 ? 27.144 29.394 6.045 1.00 60.19 118 GLN A O 1
ATOM 906 N N . THR A 1 119 ? 27.043 27.736 7.523 1.00 51.38 119 THR A N 1
ATOM 907 C CA . THR A 1 119 ? 25.968 28.392 8.285 1.00 51.38 119 THR A CA 1
ATOM 908 C C . THR A 1 119 ? 26.544 29.444 9.233 1.00 51.38 119 THR A C 1
ATOM 910 O O . THR A 1 119 ? 26.636 29.238 10.441 1.00 51.38 119 THR A O 1
ATOM 913 N N . LYS A 1 120 ? 26.910 30.609 8.685 1.00 57.81 120 LYS A N 1
ATOM 914 C CA . LYS A 1 120 ? 26.897 31.871 9.437 1.00 57.81 120 LYS A CA 1
ATOM 915 C C . LYS A 1 120 ? 25.433 32.256 9.679 1.00 57.81 120 LYS A C 1
ATOM 917 O O . LYS A 1 120 ? 24.869 33.047 8.938 1.00 57.81 120 LYS A O 1
ATOM 922 N N . LEU A 1 121 ? 24.814 31.666 10.695 1.00 56.34 121 LEU A N 1
ATOM 923 C CA . LEU A 1 121 ? 23.476 32.020 11.178 1.00 56.34 121 LEU A CA 1
ATOM 924 C C . LEU A 1 121 ? 23.580 32.317 12.673 1.00 56.34 121 LEU A C 1
ATOM 926 O O . LEU A 1 121 ? 23.180 31.517 13.512 1.00 56.34 121 LEU A O 1
ATOM 930 N N . SER A 1 122 ? 24.211 33.441 13.017 1.00 55.16 122 SER A N 1
ATOM 931 C CA . SER A 1 122 ? 24.199 33.952 14.401 1.00 55.16 122 SER A CA 1
ATOM 932 C C . SER A 1 122 ? 24.367 35.472 14.500 1.00 55.16 122 SER A C 1
ATOM 934 O O . SER A 1 122 ? 23.890 36.050 15.464 1.00 55.16 122 SER A O 1
ATOM 936 N N . ALA A 1 123 ? 24.938 36.150 13.495 1.00 58.00 123 ALA A N 1
ATOM 937 C CA . ALA A 1 123 ? 25.175 37.596 13.584 1.00 58.00 123 ALA A CA 1
ATOM 938 C C . ALA A 1 123 ? 23.890 38.457 13.551 1.00 58.00 123 ALA A C 1
ATOM 940 O O . ALA A 1 123 ? 23.873 39.538 14.124 1.00 58.00 123 ALA A O 1
ATOM 941 N N . GLU A 1 124 ? 22.803 37.986 12.926 1.00 56.75 124 GLU A N 1
ATOM 942 C CA . GLU A 1 124 ? 21.527 38.728 12.891 1.00 56.75 124 GLU A CA 1
ATOM 943 C C . GLU A 1 124 ? 20.629 38.461 14.111 1.00 56.75 124 GLU A C 1
ATOM 945 O O . GLU A 1 124 ? 19.810 39.304 14.462 1.00 56.75 124 GLU A O 1
ATOM 950 N N . VAL A 1 125 ? 20.798 37.322 14.796 1.00 58.50 125 VAL A N 1
ATOM 951 C CA . VAL A 1 125 ? 20.007 36.983 15.997 1.00 58.50 125 VAL A CA 1
ATOM 952 C C . VAL A 1 125 ? 20.584 37.655 17.247 1.00 58.50 125 VAL A C 1
ATOM 954 O O . VAL A 1 125 ? 19.831 38.030 18.139 1.00 58.50 125 VAL A O 1
ATOM 957 N N . GLU A 1 126 ? 21.900 37.878 17.291 1.00 55.78 126 GLU A N 1
ATOM 958 C CA . GLU A 1 126 ? 22.567 38.559 18.409 1.00 55.78 126 GLU A CA 1
ATOM 959 C C . GLU A 1 126 ? 22.289 40.076 18.406 1.00 55.78 126 GLU A C 1
ATOM 961 O O . GLU A 1 126 ? 22.054 40.660 19.459 1.00 55.78 126 GLU A O 1
ATOM 966 N N . ALA A 1 127 ? 22.165 40.699 17.225 1.00 60.72 127 ALA A N 1
ATOM 967 C CA . ALA A 1 127 ? 21.817 42.119 17.089 1.00 60.72 127 ALA A CA 1
ATOM 968 C C . ALA A 1 127 ? 20.339 42.440 17.405 1.00 60.72 127 ALA A C 1
ATOM 970 O O . ALA A 1 127 ? 20.009 43.581 17.720 1.00 60.72 127 ALA A O 1
ATOM 971 N N . ALA A 1 128 ? 19.442 41.449 17.336 1.00 55.94 128 ALA A N 1
ATOM 972 C CA . ALA A 1 128 ? 18.028 41.607 17.690 1.00 55.94 128 ALA A CA 1
ATOM 973 C C . ALA A 1 128 ? 17.745 41.398 19.192 1.00 55.94 128 ALA A C 1
ATOM 975 O O . ALA A 1 128 ? 16.627 41.644 19.635 1.00 55.94 128 ALA A O 1
ATOM 976 N N . ALA A 1 129 ? 18.734 40.945 19.971 1.00 53.34 129 ALA A N 1
ATOM 977 C CA . ALA A 1 129 ? 18.610 40.731 21.414 1.00 53.34 129 ALA A CA 1
ATOM 978 C C . ALA A 1 129 ? 19.061 41.941 22.262 1.00 53.34 129 ALA A C 1
ATOM 980 O O . ALA A 1 129 ? 18.875 41.926 23.477 1.00 53.34 129 ALA A O 1
ATOM 981 N N . GLU A 1 130 ? 19.631 42.981 21.642 1.00 54.81 130 GLU A N 1
ATOM 982 C CA . GLU A 1 130 ? 20.193 44.164 22.319 1.00 54.81 130 GLU A CA 1
ATOM 983 C C . GLU A 1 130 ? 19.360 45.457 22.167 1.00 54.81 130 GLU A C 1
ATOM 985 O O . GLU A 1 130 ? 19.855 46.537 22.486 1.00 54.81 130 GLU A O 1
ATOM 990 N N . ASN A 1 131 ? 18.096 45.375 21.724 1.00 47.84 131 ASN A N 1
ATOM 991 C CA . ASN A 1 131 ? 17.200 46.538 21.588 1.00 47.84 131 ASN A CA 1
ATOM 992 C C . ASN A 1 131 ? 15.834 46.314 22.250 1.00 47.84 131 ASN A C 1
ATOM 994 O O . ASN A 1 131 ? 15.192 45.287 21.929 1.00 47.84 131 ASN A O 1
#

pLDDT: mean 80.15, std 17.15, range [47.84, 97.31]

Organism: NCBI:txid883069